Protein AF-A0A351ARV1-F1 (afdb_monomer_lite)

Radius of gyration: 18.24 Å; chains: 1; bounding box: 40×34×53 Å

Structure (mmCIF, N/CA/C/O backbone):
data_AF-A0A351ARV1-F1
#
_entry.id   AF-A0A351ARV1-F1
#
loop_
_atom_site.group_PDB
_atom_site.id
_atom_site.type_symbol
_atom_site.label_atom_id
_atom_site.label_alt_id
_atom_site.label_comp_id
_atom_site.label_asym_id
_atom_site.label_entity_id
_atom_site.label_seq_id
_atom_site.pdbx_PDB_ins_code
_atom_site.Cartn_x
_atom_site.Cartn_y
_atom_site.Cartn_z
_atom_site.occupancy
_atom_site.B_iso_or_equiv
_atom_site.auth_seq_id
_atom_site.auth_comp_id
_atom_site.auth_asym_id
_atom_site.auth_atom_id
_atom_site.pdbx_PDB_model_num
ATOM 1 N N . VAL A 1 1 ? 5.276 -20.293 13.087 1.00 57.91 1 VAL A N 1
ATOM 2 C CA . VAL A 1 1 ? 6.383 -19.362 13.404 1.00 57.91 1 VAL A CA 1
ATOM 3 C C . VAL A 1 1 ? 5.904 -17.979 13.014 1.00 57.91 1 VAL A C 1
ATOM 5 O O . VAL A 1 1 ? 5.463 -17.834 11.885 1.00 57.91 1 VAL A O 1
ATOM 8 N N . PHE A 1 2 ? 5.866 -17.032 13.948 1.00 64.81 2 PHE A N 1
ATOM 9 C CA . PHE A 1 2 ? 5.527 -15.635 13.664 1.00 64.81 2 PHE A CA 1
ATOM 10 C C . PHE A 1 2 ? 6.836 -14.892 13.379 1.00 64.81 2 PHE A C 1
ATOM 12 O O . PHE A 1 2 ? 7.785 -15.029 14.153 1.00 64.81 2 PHE A O 1
ATOM 19 N N . VAL A 1 3 ? 6.922 -14.192 12.249 1.00 74.38 3 VAL A N 1
ATOM 20 C CA . VAL A 1 3 ? 8.117 -13.434 11.865 1.00 74.38 3 VAL A CA 1
ATOM 21 C C . VAL A 1 3 ? 7.942 -12.008 12.376 1.00 74.38 3 VAL A C 1
ATOM 23 O O . VAL A 1 3 ? 7.096 -11.272 11.891 1.00 74.38 3 VAL A O 1
ATOM 26 N N . ASN A 1 4 ? 8.729 -11.620 13.381 1.00 79.25 4 ASN A N 1
ATOM 27 C CA . ASN A 1 4 ? 8.627 -10.280 13.976 1.00 79.25 4 ASN A CA 1
ATOM 28 C C . ASN A 1 4 ? 9.179 -9.173 13.064 1.00 79.25 4 ASN A C 1
ATOM 30 O O . ASN A 1 4 ? 8.794 -8.016 13.200 1.00 79.25 4 ASN A O 1
ATOM 34 N N . PHE A 1 5 ? 10.147 -9.511 12.211 1.00 85.44 5 PHE A N 1
ATOM 35 C CA . PHE A 1 5 ? 10.845 -8.572 11.342 1.00 85.44 5 PHE A CA 1
ATOM 36 C C . PHE A 1 5 ? 11.458 -9.333 10.168 1.00 85.44 5 PHE A C 1
ATOM 38 O O . PHE A 1 5 ? 12.102 -10.365 10.378 1.00 85.44 5 PHE A O 1
ATOM 45 N N . SER A 1 6 ? 11.265 -8.835 8.949 1.00 91.06 6 SER A N 1
ATOM 46 C CA . SER A 1 6 ? 11.780 -9.458 7.730 1.00 91.06 6 SER A CA 1
ATOM 47 C C . SER A 1 6 ? 12.490 -8.437 6.846 1.00 91.06 6 SER A C 1
ATOM 49 O O . SER A 1 6 ? 12.198 -7.238 6.861 1.00 91.06 6 SER A O 1
ATOM 51 N N . THR A 1 7 ? 13.450 -8.919 6.060 1.00 94.50 7 THR A N 1
ATOM 52 C CA . THR A 1 7 ? 14.140 -8.093 5.064 1.00 94.50 7 THR A CA 1
ATOM 53 C C . THR A 1 7 ? 13.195 -7.631 3.962 1.00 94.50 7 THR A C 1
ATOM 55 O O . THR A 1 7 ? 13.361 -6.523 3.461 1.00 94.50 7 THR A O 1
ATOM 58 N N . ASP A 1 8 ? 12.195 -8.444 3.620 1.00 94.75 8 ASP A N 1
ATOM 59 C CA . ASP A 1 8 ? 11.225 -8.139 2.568 1.00 94.75 8 ASP A CA 1
ATOM 60 C C . ASP A 1 8 ? 10.309 -6.978 2.971 1.00 94.75 8 ASP A C 1
ATOM 62 O O . ASP A 1 8 ? 10.133 -6.036 2.200 1.00 94.75 8 ASP A O 1
ATOM 66 N N . ASP A 1 9 ? 9.793 -6.980 4.205 1.00 93.56 9 ASP A N 1
ATOM 67 C CA . ASP A 1 9 ? 8.977 -5.870 4.714 1.00 93.56 9 ASP A CA 1
ATOM 68 C C . ASP A 1 9 ? 9.809 -4.588 4.890 1.00 93.56 9 ASP A C 1
ATOM 70 O O . ASP A 1 9 ? 9.347 -3.488 4.578 1.00 93.56 9 ASP A O 1
ATOM 74 N N . CYS A 1 10 ? 11.080 -4.718 5.293 1.00 95.81 10 CYS A N 1
ATOM 75 C CA . CYS A 1 10 ? 12.020 -3.595 5.336 1.00 95.81 10 CYS A CA 1
ATOM 76 C C . CYS A 1 10 ? 12.264 -3.001 3.937 1.00 95.81 10 CYS A C 1
ATOM 78 O O . CYS A 1 10 ? 12.252 -1.779 3.770 1.00 95.81 10 CYS A O 1
ATOM 80 N N . LEU A 1 11 ? 12.430 -3.849 2.916 1.00 98.19 11 LEU A N 1
ATOM 81 C CA . LEU A 1 11 ? 12.602 -3.426 1.527 1.00 98.19 11 LEU A CA 1
ATOM 82 C C . LEU A 1 11 ? 11.365 -2.678 1.009 1.00 98.19 11 LEU A C 1
ATOM 84 O O . LEU A 1 11 ? 11.506 -1.601 0.430 1.00 98.19 11 LEU A O 1
ATOM 88 N N . LEU A 1 12 ? 10.161 -3.198 1.264 1.00 98.19 12 LEU A N 1
ATOM 89 C CA . LEU A 1 12 ? 8.910 -2.545 0.865 1.00 98.19 12 LEU A CA 1
ATOM 90 C C . LEU A 1 12 ? 8.661 -1.243 1.640 1.00 98.19 12 LEU A C 1
ATOM 92 O O . LEU A 1 12 ? 8.217 -0.255 1.059 1.00 98.19 12 LEU A O 1
ATOM 96 N N . THR A 1 13 ? 9.012 -1.194 2.925 1.00 97.69 13 THR A N 1
ATOM 97 C CA . THR A 1 13 ? 8.952 0.038 3.728 1.00 97.69 13 THR A CA 1
ATOM 98 C C . THR A 1 13 ? 9.933 1.092 3.207 1.00 97.69 13 THR A C 1
ATOM 100 O O . THR A 1 13 ? 9.593 2.274 3.140 1.00 97.69 13 THR A O 1
ATOM 103 N N . ARG A 1 14 ? 11.133 0.685 2.770 1.00 98.56 14 ARG A N 1
ATOM 104 C CA . ARG A 1 14 ? 12.098 1.583 2.120 1.00 98.56 14 ARG A CA 1
ATOM 105 C C . ARG A 1 14 ? 11.581 2.101 0.779 1.00 98.56 14 ARG A C 1
ATOM 107 O O . ARG A 1 14 ? 11.725 3.293 0.514 1.00 98.56 14 ARG A O 1
ATOM 114 N N . ALA A 1 15 ? 10.962 1.243 -0.033 1.00 98.75 15 ALA A N 1
ATOM 115 C CA . ALA A 1 15 ? 10.337 1.651 -1.289 1.00 98.75 15 ALA A CA 1
ATOM 116 C C . ALA A 1 15 ? 9.247 2.704 -1.041 1.00 98.75 15 ALA A C 1
ATOM 118 O O . ALA A 1 15 ? 9.246 3.751 -1.680 1.00 98.75 15 ALA A O 1
ATOM 119 N N . GLU A 1 16 ? 8.376 2.470 -0.055 1.00 98.31 16 GLU A N 1
ATOM 120 C CA . GLU A 1 16 ? 7.335 3.416 0.353 1.00 98.31 16 GLU A CA 1
ATOM 121 C C . GLU A 1 16 ? 7.929 4.773 0.769 1.00 98.31 16 GLU A C 1
ATOM 123 O O . GLU A 1 16 ? 7.490 5.816 0.290 1.00 98.31 16 GLU A O 1
ATOM 128 N N . ALA A 1 17 ? 8.979 4.776 1.596 1.00 98.38 17 ALA A N 1
ATOM 129 C CA . ALA A 1 17 ? 9.655 6.004 2.012 1.00 98.38 17 ALA A CA 1
ATOM 130 C C . ALA A 1 17 ? 10.276 6.768 0.830 1.00 98.38 17 ALA A C 1
ATOM 132 O O . ALA A 1 17 ? 10.161 7.991 0.761 1.00 98.38 17 ALA A O 1
ATOM 133 N N . LYS A 1 18 ? 10.899 6.065 -0.122 1.00 98.69 18 LYS A N 1
ATOM 134 C CA . LYS A 1 18 ? 11.445 6.678 -1.341 1.00 98.69 18 LYS A CA 1
ATOM 135 C C . LYS A 1 18 ? 10.361 7.323 -2.202 1.00 98.69 18 LYS A C 1
ATOM 137 O O . LYS A 1 18 ? 10.566 8.438 -2.664 1.00 98.69 18 LYS A O 1
ATOM 142 N N . ILE A 1 19 ? 9.192 6.688 -2.337 1.00 98.50 19 ILE A N 1
ATOM 143 C CA . ILE A 1 19 ? 8.031 7.283 -3.024 1.00 98.50 19 ILE A CA 1
ATOM 144 C C . ILE A 1 19 ? 7.601 8.577 -2.328 1.00 98.50 19 ILE A C 1
ATOM 146 O O . ILE A 1 19 ? 7.309 9.569 -2.989 1.00 98.50 19 ILE A O 1
ATOM 150 N N . MET A 1 20 ? 7.595 8.598 -0.993 1.00 97.50 20 MET A N 1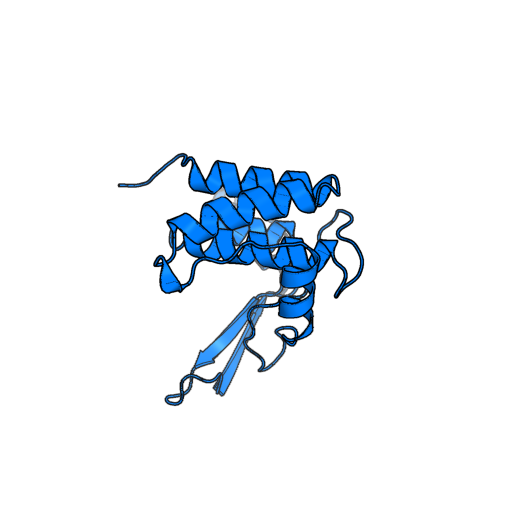
ATOM 151 C CA . MET A 1 20 ? 7.251 9.805 -0.237 1.00 97.50 20 MET A CA 1
ATOM 152 C C . MET A 1 20 ? 8.256 10.946 -0.436 1.00 97.50 20 MET A C 1
ATOM 154 O O . MET A 1 20 ? 7.837 12.102 -0.416 1.00 97.50 20 MET A O 1
ATOM 158 N N . MET A 1 21 ? 9.532 10.623 -0.669 1.00 97.50 21 MET A N 1
ATOM 159 C CA . MET A 1 21 ? 10.617 11.563 -0.989 1.00 97.50 21 MET A CA 1
ATOM 160 C C . MET A 1 21 ? 10.745 11.874 -2.491 1.00 97.50 21 MET A C 1
ATOM 162 O O . MET A 1 21 ? 11.730 12.483 -2.898 1.00 97.50 21 MET A O 1
ATOM 166 N N . ASP A 1 22 ? 9.790 11.426 -3.310 1.00 97.56 22 ASP A N 1
ATOM 167 C CA . ASP A 1 22 ? 9.773 11.583 -4.769 1.00 97.56 22 ASP A CA 1
ATOM 168 C C . ASP A 1 22 ? 10.968 10.920 -5.504 1.00 97.56 22 ASP A C 1
ATOM 170 O O . ASP A 1 22 ? 11.205 11.165 -6.688 1.00 97.56 22 ASP A O 1
ATOM 174 N N . ASP A 1 23 ? 11.688 10.002 -4.844 1.00 98.44 23 ASP A N 1
ATOM 175 C CA . ASP A 1 23 ? 12.685 9.116 -5.463 1.00 98.44 23 ASP A CA 1
ATOM 176 C C . ASP A 1 23 ? 11.993 7.901 -6.106 1.00 98.44 23 ASP A C 1
ATOM 178 O O . ASP A 1 23 ? 12.061 6.760 -5.633 1.00 98.44 23 ASP A O 1
ATOM 182 N N . TYR A 1 24 ? 11.271 8.152 -7.200 1.00 98.50 24 TYR A N 1
ATOM 183 C CA . TYR A 1 24 ? 10.477 7.118 -7.867 1.00 98.50 24 TYR A CA 1
ATOM 184 C C . TYR A 1 24 ? 11.335 6.023 -8.500 1.00 98.50 24 TYR A C 1
ATOM 186 O O . TYR A 1 24 ? 10.962 4.852 -8.455 1.00 98.50 24 TYR A O 1
ATOM 194 N N . ASN A 1 25 ? 12.501 6.374 -9.046 1.00 98.50 25 ASN A N 1
ATOM 195 C CA . ASN A 1 25 ? 13.415 5.400 -9.642 1.00 98.50 25 ASN A CA 1
ATOM 196 C C . ASN A 1 25 ? 14.023 4.484 -8.577 1.00 98.50 25 ASN A C 1
ATOM 198 O O . ASN A 1 25 ? 14.040 3.263 -8.746 1.00 98.50 25 ASN A O 1
ATOM 202 N N . GLY A 1 26 ? 14.466 5.042 -7.446 1.00 98.56 26 GLY A N 1
ATOM 203 C CA . GLY A 1 26 ? 14.972 4.248 -6.336 1.00 98.56 26 GLY A CA 1
ATOM 204 C C . GLY A 1 26 ? 13.898 3.362 -5.708 1.00 98.56 26 GLY A C 1
ATOM 205 O O . GLY A 1 26 ? 14.220 2.263 -5.250 1.00 98.56 26 GLY A O 1
ATOM 206 N N . ALA A 1 27 ? 12.639 3.809 -5.676 1.00 98.75 27 ALA A N 1
ATOM 207 C CA . ALA A 1 27 ? 11.513 2.995 -5.230 1.00 98.75 27 ALA A CA 1
ATOM 208 C C . ALA A 1 27 ? 11.195 1.862 -6.214 1.00 98.75 27 ALA A C 1
ATOM 210 O O . ALA A 1 27 ? 11.033 0.717 -5.799 1.00 98.75 27 ALA A O 1
ATOM 211 N N . ALA A 1 28 ? 11.156 2.153 -7.516 1.00 98.62 28 ALA A N 1
ATOM 212 C CA . ALA A 1 28 ? 10.901 1.160 -8.555 1.00 98.62 28 ALA A CA 1
ATOM 213 C C . ALA A 1 28 ? 11.984 0.066 -8.585 1.00 98.62 28 ALA A C 1
ATOM 215 O O . ALA A 1 28 ? 11.668 -1.108 -8.783 1.00 98.62 28 ALA A O 1
ATOM 216 N N . ALA A 1 29 ? 13.241 0.415 -8.287 1.00 98.62 29 ALA A N 1
ATOM 217 C CA . ALA A 1 29 ? 14.321 -0.554 -8.111 1.00 98.62 29 ALA A CA 1
ATOM 218 C C . ALA A 1 29 ? 14.078 -1.502 -6.919 1.00 98.62 29 ALA A C 1
ATOM 220 O O . ALA A 1 29 ? 14.254 -2.714 -7.051 1.00 98.62 29 ALA A O 1
ATOM 221 N N . ASP A 1 30 ? 13.620 -0.978 -5.776 1.00 98.69 30 ASP A N 1
ATOM 222 C CA . ASP A 1 30 ? 13.283 -1.798 -4.603 1.00 98.69 30 ASP A CA 1
ATOM 223 C C . ASP A 1 30 ? 12.080 -2.719 -4.882 1.00 98.69 30 ASP A C 1
ATOM 225 O O . ASP A 1 30 ? 12.111 -3.904 -4.545 1.00 98.69 30 ASP A O 1
ATOM 229 N N . LEU A 1 31 ? 11.048 -2.204 -5.559 1.00 98.56 31 LEU A N 1
ATOM 230 C CA . LEU A 1 31 ? 9.875 -2.982 -5.973 1.00 98.56 31 LEU A CA 1
ATOM 231 C C . LEU A 1 31 ? 10.244 -4.080 -6.981 1.00 98.56 31 LEU A C 1
ATOM 233 O O . LEU A 1 31 ? 9.778 -5.211 -6.856 1.00 98.56 31 LEU A O 1
ATOM 237 N N . THR A 1 32 ? 11.120 -3.776 -7.942 1.00 98.44 32 THR A N 1
ATOM 238 C CA . THR A 1 32 ? 11.651 -4.751 -8.909 1.00 98.44 32 THR A CA 1
ATOM 239 C C . THR A 1 32 ? 12.397 -5.872 -8.196 1.00 98.44 32 THR A C 1
ATOM 241 O O . THR A 1 32 ? 12.182 -7.050 -8.493 1.00 98.44 32 THR A O 1
ATOM 244 N N . LEU A 1 33 ? 13.250 -5.518 -7.228 1.00 98.19 33 LEU A N 1
ATOM 245 C CA . LEU A 1 33 ? 14.004 -6.487 -6.440 1.00 98.19 33 LEU A CA 1
ATOM 246 C C . LEU A 1 33 ? 13.069 -7.424 -5.670 1.00 98.19 33 LEU A C 1
ATOM 248 O O . LEU A 1 33 ? 13.273 -8.637 -5.699 1.00 98.19 33 LEU A O 1
ATOM 252 N N . TRP A 1 34 ? 12.035 -6.889 -5.018 1.00 98.12 34 TRP A N 1
ATOM 253 C CA . TRP A 1 34 ? 11.048 -7.717 -4.326 1.00 98.12 34 TRP A CA 1
ATOM 254 C C . TRP A 1 34 ? 10.296 -8.627 -5.310 1.00 98.12 34 TRP A C 1
ATOM 256 O O . TRP A 1 34 ? 10.309 -9.849 -5.157 1.00 98.12 34 TRP A O 1
ATOM 266 N N . GLN A 1 35 ? 9.722 -8.061 -6.379 1.00 97.12 35 GLN A N 1
ATOM 267 C CA . GLN A 1 35 ? 8.917 -8.804 -7.353 1.00 97.12 35 GLN A CA 1
ATOM 268 C C . GLN A 1 35 ? 9.700 -9.968 -7.961 1.00 97.12 35 GLN A C 1
ATOM 270 O O . GLN A 1 35 ? 9.209 -11.094 -7.995 1.00 97.12 35 GLN A O 1
ATOM 275 N N . ASN A 1 36 ? 10.931 -9.720 -8.413 1.00 96.81 36 ASN A N 1
ATOM 276 C CA . ASN A 1 36 ? 11.730 -10.723 -9.113 1.00 96.81 36 ASN A CA 1
ATOM 277 C C . ASN A 1 36 ? 12.138 -11.913 -8.227 1.00 96.81 36 ASN A C 1
ATOM 279 O O . ASN A 1 36 ? 12.450 -12.984 -8.763 1.00 96.81 36 ASN A O 1
ATOM 283 N N . ASN A 1 37 ? 12.113 -11.732 -6.903 1.00 95.88 37 ASN A N 1
ATOM 284 C CA . ASN A 1 37 ? 12.321 -12.793 -5.917 1.00 95.88 37 ASN A CA 1
ATOM 285 C C . ASN A 1 37 ? 11.025 -13.527 -5.539 1.00 95.88 37 ASN A C 1
ATOM 287 O O . ASN A 1 37 ? 11.091 -14.671 -5.098 1.00 95.88 37 ASN A O 1
ATOM 291 N N . MET A 1 38 ? 9.859 -12.912 -5.747 1.00 94.50 38 MET A N 1
ATOM 292 C CA . MET A 1 38 ? 8.551 -13.510 -5.451 1.00 94.50 38 MET A CA 1
ATOM 293 C C . MET A 1 38 ? 7.943 -14.273 -6.632 1.00 94.50 38 MET A C 1
ATOM 295 O O . MET A 1 38 ? 7.077 -15.128 -6.440 1.00 94.50 38 MET A O 1
ATOM 299 N N . VAL A 1 39 ? 8.381 -13.989 -7.863 1.00 95.12 39 VAL A N 1
ATOM 300 C CA . VAL A 1 39 ? 7.833 -14.599 -9.085 1.00 95.12 39 VAL A CA 1
ATOM 301 C C . VAL A 1 39 ? 8.835 -15.514 -9.792 1.00 95.12 39 VAL A C 1
ATOM 303 O O . VAL A 1 39 ? 10.054 -15.405 -9.642 1.00 95.12 39 VAL A O 1
ATOM 306 N N . LYS A 1 40 ? 8.319 -16.431 -10.621 1.00 96.00 40 LYS A N 1
ATOM 307 C CA . LYS A 1 4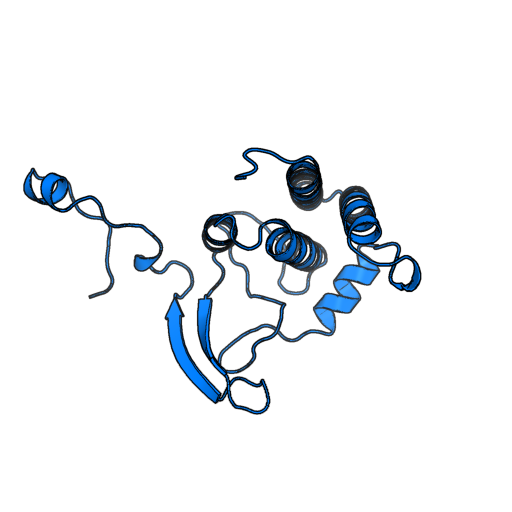0 ? 9.162 -17.276 -11.483 1.00 96.00 40 LYS A CA 1
ATOM 308 C C . LYS A 1 40 ? 9.923 -16.414 -12.490 1.00 96.00 40 LYS A C 1
ATOM 310 O O . LYS A 1 40 ? 9.422 -15.382 -12.923 1.00 96.00 40 LYS A O 1
ATOM 315 N N . ALA A 1 41 ? 11.079 -16.898 -12.947 1.00 95.19 41 ALA A N 1
ATOM 316 C CA . ALA A 1 41 ? 11.935 -16.188 -13.902 1.00 95.19 41 ALA A CA 1
ATOM 317 C C . ALA A 1 41 ? 11.190 -15.674 -15.153 1.00 95.19 41 ALA A C 1
ATOM 319 O O . ALA A 1 41 ? 11.462 -14.568 -15.600 1.00 95.19 41 ALA A O 1
ATOM 320 N N . SER A 1 42 ? 10.210 -16.430 -15.662 1.00 96.00 42 SER A N 1
ATOM 321 C CA . SER A 1 42 ? 9.387 -16.057 -16.825 1.00 96.00 42 SER A CA 1
ATOM 322 C C . SER A 1 42 ? 8.453 -14.860 -16.604 1.00 96.00 42 SER A C 1
ATOM 324 O O . SER A 1 42 ? 7.943 -14.314 -17.573 1.00 96.00 42 SER A O 1
ATOM 326 N N . PHE A 1 43 ? 8.195 -14.481 -15.351 1.00 93.81 43 PHE A N 1
ATOM 327 C CA . PHE A 1 43 ? 7.340 -13.349 -14.975 1.00 93.81 43 PHE A CA 1
ATOM 328 C C . PHE A 1 43 ? 8.135 -12.170 -14.408 1.00 93.81 43 PHE A C 1
ATOM 330 O O . PHE A 1 43 ? 7.542 -11.173 -14.003 1.00 93.81 43 PHE A O 1
ATOM 337 N N . ARG A 1 44 ? 9.469 -12.279 -14.350 1.00 95.81 44 ARG A N 1
ATOM 338 C CA . ARG A 1 44 ? 10.324 -11.177 -13.908 1.00 95.81 44 ARG A CA 1
ATOM 339 C C . ARG A 1 44 ? 10.204 -10.014 -14.880 1.00 95.81 44 ARG A C 1
ATOM 341 O O . ARG A 1 44 ? 10.150 -10.211 -16.093 1.00 95.81 44 ARG A O 1
ATOM 348 N N . LYS A 1 45 ? 10.172 -8.807 -14.334 1.00 93.12 45 LYS A N 1
ATOM 349 C CA . LYS A 1 45 ? 10.059 -7.568 -15.098 1.00 93.12 45 LYS A CA 1
ATOM 350 C C . LYS A 1 45 ? 10.736 -6.454 -14.325 1.00 93.12 45 LYS A C 1
ATOM 352 O O . LYS A 1 45 ? 10.542 -6.356 -13.114 1.00 93.12 45 LYS A O 1
ATOM 357 N N . ASP A 1 46 ? 11.469 -5.614 -15.039 1.00 95.56 46 ASP A N 1
ATOM 358 C CA . ASP A 1 46 ? 11.990 -4.377 -14.479 1.00 95.56 46 ASP A CA 1
ATOM 359 C C . ASP A 1 46 ? 10.856 -3.358 -14.414 1.00 95.56 46 ASP A C 1
ATOM 361 O O . ASP A 1 46 ? 10.235 -3.016 -15.426 1.00 95.56 46 ASP A O 1
ATOM 365 N N . LEU A 1 47 ? 10.533 -2.936 -13.197 1.00 97.62 47 LEU A N 1
ATOM 366 C CA . LEU A 1 47 ? 9.520 -1.926 -12.955 1.00 97.62 47 LEU A CA 1
ATOM 367 C C . LEU A 1 47 ? 10.162 -0.547 -13.090 1.00 97.62 47 LEU A C 1
ATOM 369 O O . LEU A 1 47 ? 11.199 -0.266 -12.493 1.00 97.62 47 LEU A O 1
ATOM 373 N N . THR A 1 48 ? 9.505 0.323 -13.847 1.00 98.44 48 THR A N 1
ATOM 374 C CA . THR A 1 48 ? 9.774 1.766 -13.891 1.00 98.44 48 THR A CA 1
ATOM 375 C C . THR A 1 48 ? 8.545 2.538 -13.406 1.00 98.44 48 THR A C 1
ATOM 377 O O . THR A 1 48 ? 7.432 1.992 -13.485 1.00 98.44 48 THR A O 1
ATOM 380 N N . PRO A 1 49 ? 8.697 3.795 -12.949 1.00 98.31 49 PRO A N 1
ATOM 381 C CA . PRO A 1 49 ? 7.561 4.633 -12.567 1.00 98.31 49 PRO A CA 1
ATOM 382 C C . PRO A 1 49 ? 6.490 4.719 -13.663 1.00 98.31 49 PRO A C 1
ATOM 384 O O . PRO A 1 49 ? 5.302 4.568 -13.383 1.00 98.31 49 PRO A O 1
ATOM 387 N N . GLU A 1 50 ? 6.902 4.848 -14.925 1.00 98.19 50 GLU A N 1
ATOM 388 C CA . GLU A 1 50 ? 6.007 4.926 -16.084 1.00 98.19 50 GLU A CA 1
ATOM 389 C C . GLU A 1 50 ? 5.254 3.612 -16.295 1.00 98.19 50 GLU A C 1
ATOM 391 O O . GLU A 1 50 ? 4.054 3.614 -16.568 1.00 98.19 50 GLU A O 1
ATOM 396 N N . SER A 1 51 ? 5.935 2.471 -16.146 1.00 97.94 51 SER A N 1
ATOM 397 C CA . SER A 1 51 ? 5.306 1.156 -16.304 1.00 97.94 51 SER A CA 1
ATOM 398 C C . SER A 1 51 ? 4.267 0.876 -15.212 1.00 97.94 51 SER A C 1
ATOM 400 O O . SER A 1 51 ? 3.209 0.315 -15.504 1.00 97.94 51 SER A O 1
ATOM 402 N N . ILE A 1 52 ? 4.547 1.306 -13.976 1.00 98.31 52 ILE A N 1
ATOM 403 C CA . ILE A 1 52 ? 3.643 1.174 -12.830 1.00 98.31 52 ILE A CA 1
ATOM 404 C C . ILE A 1 52 ? 2.435 2.089 -13.025 1.00 98.31 52 ILE A C 1
ATOM 406 O O . ILE A 1 52 ? 1.299 1.632 -12.909 1.00 98.31 52 ILE A O 1
ATOM 410 N N . GLN A 1 53 ? 2.658 3.355 -13.384 1.00 98.00 53 GLN A N 1
ATOM 411 C CA . GLN A 1 53 ? 1.572 4.296 -13.642 1.00 98.00 53 GLN A CA 1
ATOM 412 C C . GLN A 1 53 ? 0.689 3.831 -14.803 1.00 98.00 53 GLN A C 1
ATOM 414 O O . GLN A 1 53 ? -0.532 3.835 -14.686 1.00 98.00 53 GLN A O 1
ATOM 419 N N . THR A 1 54 ? 1.287 3.359 -15.899 1.00 98.19 54 THR A N 1
ATOM 420 C CA . THR A 1 54 ? 0.540 2.817 -17.045 1.00 98.19 54 THR A CA 1
ATOM 421 C C . THR A 1 54 ? -0.373 1.670 -16.615 1.00 98.19 54 THR A C 1
ATOM 423 O O . THR A 1 54 ? -1.541 1.633 -16.998 1.00 98.19 54 THR A O 1
ATOM 426 N N . PHE A 1 55 ? 0.129 0.758 -15.779 1.00 97.62 55 PHE A N 1
ATOM 427 C CA . PHE A 1 55 ? -0.672 -0.337 -15.243 1.00 97.62 55 PHE A CA 1
ATOM 428 C C . PHE A 1 55 ? -1.838 0.174 -14.386 1.00 97.62 55 PHE A C 1
ATOM 430 O O . PHE A 1 55 ? -2.986 -0.152 -14.676 1.00 97.62 55 PHE A O 1
ATOM 437 N N . PHE A 1 56 ? -1.588 1.022 -13.385 1.00 97.94 56 PHE A N 1
ATOM 438 C CA . PHE A 1 56 ? -2.656 1.521 -12.510 1.00 97.94 56 PHE A CA 1
ATOM 439 C C . PHE A 1 56 ? -3.625 2.487 -13.202 1.00 97.94 56 PHE A C 1
ATOM 441 O O . PHE A 1 56 ? -4.764 2.613 -12.762 1.00 97.94 56 PHE A O 1
ATOM 448 N N . ASN A 1 57 ? -3.242 3.126 -14.305 1.00 97.25 57 ASN A N 1
ATOM 449 C CA . ASN A 1 57 ? -4.165 3.909 -15.130 1.00 97.25 57 ASN A CA 1
ATOM 450 C C . ASN A 1 57 ? -5.071 3.035 -16.006 1.00 97.25 57 ASN A C 1
ATOM 452 O O . ASN A 1 57 ? -6.143 3.484 -16.395 1.00 97.25 57 ASN A O 1
ATOM 456 N N . SER A 1 58 ? -4.684 1.785 -16.274 1.00 97.56 58 SER A N 1
ATOM 457 C CA . SER A 1 58 ? -5.535 0.809 -16.971 1.00 97.56 58 SER A CA 1
ATOM 458 C C . SER A 1 58 ? -6.543 0.097 -16.059 1.00 97.56 58 SER A C 1
ATOM 460 O O . SER A 1 58 ? -7.396 -0.642 -16.544 1.00 97.56 58 SER A O 1
ATOM 462 N N . VAL A 1 59 ? -6.439 0.296 -14.742 1.00 97.12 59 VAL A N 1
ATOM 463 C CA . VAL A 1 59 ? -7.281 -0.352 -13.732 1.00 97.12 59 VAL A CA 1
ATOM 464 C C . VAL A 1 59 ? -8.245 0.674 -13.144 1.00 97.12 59 VAL A C 1
ATOM 466 O O . VAL A 1 59 ? -7.821 1.702 -12.615 1.00 97.12 59 VAL A O 1
ATOM 469 N N . GLU A 1 60 ? -9.541 0.377 -13.192 1.00 96.75 60 GLU A N 1
ATOM 470 C CA . GLU A 1 60 ? -10.566 1.199 -12.542 1.00 96.75 60 GLU A CA 1
ATOM 471 C C . GLU A 1 60 ? -10.403 1.184 -11.018 1.00 96.75 60 GLU A C 1
ATOM 473 O O . GLU A 1 60 ? -9.936 0.199 -10.437 1.00 96.75 60 GLU A O 1
ATOM 478 N N . TYR A 1 61 ? -10.803 2.262 -10.345 1.00 96.88 61 TYR A N 1
ATOM 479 C CA . TYR A 1 61 ? -10.846 2.275 -8.885 1.00 96.88 61 TYR A CA 1
ATOM 480 C C . TYR A 1 61 ? -11.901 1.304 -8.356 1.00 96.88 61 TYR A C 1
ATOM 482 O O . TYR A 1 61 ? -12.956 1.099 -8.951 1.00 96.88 61 TYR A O 1
ATOM 490 N N . ALA A 1 62 ? -11.612 0.695 -7.211 1.00 94.44 62 ALA A N 1
ATOM 491 C CA . ALA A 1 62 ? -12.557 -0.172 -6.538 1.00 94.44 62 ALA A CA 1
ATOM 492 C C . ALA A 1 62 ? -13.583 0.662 -5.774 1.00 94.44 62 ALA A C 1
ATOM 494 O O . ALA A 1 62 ? -13.246 1.328 -4.794 1.00 94.44 62 ALA A O 1
ATOM 495 N N . ASP A 1 63 ? -14.841 0.525 -6.162 1.00 90.44 63 ASP A N 1
ATOM 496 C CA . ASP A 1 63 ? -15.997 1.159 -5.545 1.00 90.44 63 ASP A CA 1
ATOM 497 C C . ASP A 1 63 ? -17.181 0.182 -5.520 1.00 90.44 63 ASP A C 1
ATOM 499 O O . ASP A 1 63 ? -17.118 -0.891 -6.111 1.00 90.44 63 ASP A O 1
ATOM 503 N N . GLY A 1 64 ? -18.270 0.511 -4.822 1.00 90.06 64 GLY A N 1
ATOM 504 C CA . GLY A 1 64 ? -19.589 -0.075 -5.107 1.00 90.06 64 GLY A CA 1
ATOM 505 C C . GLY A 1 64 ? -19.583 -1.589 -5.307 1.00 90.06 64 GLY A C 1
ATOM 506 O O . GLY A 1 64 ? -19.372 -2.286 -4.329 1.00 90.06 64 GLY A O 1
ATOM 507 N N . MET A 1 65 ? -19.751 -2.082 -6.545 1.00 91.69 65 MET A N 1
ATOM 508 C CA . MET A 1 65 ? -19.633 -3.497 -6.971 1.00 91.69 65 MET A CA 1
ATOM 509 C C . MET A 1 65 ? -18.265 -3.884 -7.571 1.00 91.69 65 MET A C 1
ATOM 511 O O . MET A 1 65 ? -17.904 -5.060 -7.594 1.00 91.69 65 MET A O 1
ATOM 515 N N . ASN A 1 66 ? -17.455 -2.904 -7.965 1.00 91.88 66 ASN A N 1
ATOM 516 C CA . ASN A 1 66 ? -16.156 -3.100 -8.592 1.00 91.88 66 ASN A CA 1
ATOM 517 C C . ASN A 1 66 ? -15.099 -3.520 -7.557 1.00 91.88 66 ASN A C 1
ATOM 519 O O . ASN A 1 66 ? -14.740 -2.793 -6.626 1.00 91.88 66 ASN A O 1
ATOM 523 N N . SER A 1 67 ? -14.599 -4.749 -7.683 1.00 91.06 67 SER A N 1
ATOM 524 C CA . SER A 1 67 ? -13.600 -5.324 -6.771 1.00 91.06 67 SER A CA 1
ATOM 525 C C . SER A 1 67 ? -12.194 -5.328 -7.376 1.00 91.06 67 SER A C 1
ATOM 527 O O . SER A 1 67 ? -11.512 -6.352 -7.373 1.00 91.06 67 SER A O 1
ATOM 529 N N . THR A 1 68 ? -11.745 -4.182 -7.888 1.00 94.00 68 THR A N 1
ATOM 530 C CA . THR A 1 68 ? -10.401 -4.033 -8.466 1.00 94.00 68 THR A CA 1
ATOM 531 C C . THR A 1 68 ? -9.319 -3.890 -7.384 1.00 94.00 68 THR A C 1
ATOM 533 O O . THR A 1 68 ? -9.606 -3.756 -6.185 1.00 94.00 68 THR A O 1
ATOM 536 N N . ILE A 1 69 ? -8.048 -3.932 -7.796 1.00 94.31 69 ILE A N 1
ATOM 537 C CA . ILE A 1 69 ? -6.897 -3.764 -6.894 1.00 94.31 69 ILE A CA 1
ATOM 538 C C . ILE A 1 69 ? -6.654 -2.300 -6.496 1.00 94.31 69 ILE A C 1
ATOM 540 O O . ILE A 1 69 ? -6.280 -2.057 -5.350 1.00 94.31 69 ILE A O 1
ATOM 544 N N . LYS A 1 70 ? -6.947 -1.340 -7.385 1.00 97.12 70 LYS A N 1
ATOM 545 C CA . LYS A 1 70 ? -6.702 0.096 -7.190 1.00 97.12 70 LYS A CA 1
ATOM 546 C C . LYS A 1 70 ? -7.730 0.685 -6.225 1.00 97.12 70 LYS A C 1
ATOM 548 O O . LYS A 1 70 ? -8.929 0.515 -6.433 1.00 97.12 70 LYS A O 1
ATOM 553 N N . LYS A 1 71 ? -7.298 1.338 -5.145 1.00 95.81 71 LYS A N 1
ATOM 554 C CA . LYS A 1 71 ? -8.197 1.871 -4.099 1.00 95.81 71 LYS A CA 1
ATOM 555 C C . LYS A 1 71 ? -8.124 3.386 -4.028 1.00 95.81 71 LYS A C 1
ATOM 557 O O . LYS A 1 71 ? -7.041 3.922 -4.156 1.00 95.81 71 LYS A O 1
ATOM 562 N N . HIS A 1 72 ? -9.217 4.066 -3.708 1.00 95.50 72 HIS A N 1
ATOM 563 C CA . HIS A 1 72 ? -9.113 5.469 -3.302 1.00 95.50 72 HIS A CA 1
ATOM 564 C C . HIS A 1 72 ? -8.298 5.573 -2.001 1.00 95.50 72 HIS A C 1
ATOM 566 O O . HIS A 1 72 ? -8.572 4.846 -1.034 1.00 95.50 72 HIS A O 1
ATOM 572 N N . ILE A 1 73 ? -7.283 6.443 -1.986 1.00 95.56 73 ILE A N 1
ATOM 573 C CA . ILE A 1 73 ? -6.453 6.736 -0.811 1.00 95.56 73 ILE A CA 1
ATOM 574 C C . ILE A 1 73 ? -6.569 8.216 -0.448 1.00 95.56 73 ILE A C 1
ATOM 576 O O . ILE A 1 73 ? -6.453 9.088 -1.298 1.00 95.56 73 ILE A O 1
ATOM 580 N N . ALA A 1 74 ? -6.785 8.499 0.835 1.00 93.94 74 ALA A N 1
ATOM 581 C CA . ALA A 1 74 ? -6.919 9.862 1.354 1.00 93.94 74 ALA A CA 1
ATOM 582 C C . ALA A 1 74 ? -6.238 9.999 2.732 1.00 93.94 74 ALA A C 1
ATOM 584 O O . ALA A 1 74 ? -6.920 10.213 3.745 1.00 93.94 74 ALA A O 1
ATOM 585 N N . PRO A 1 75 ? -4.910 9.779 2.812 1.00 94.38 75 PRO A N 1
ATOM 586 C CA . PRO A 1 75 ? -4.150 9.956 4.046 1.00 94.38 75 PRO A CA 1
ATOM 587 C C . PRO A 1 75 ? -4.166 11.409 4.538 1.00 94.38 75 PRO A C 1
ATOM 589 O O . PRO A 1 75 ? -4.500 12.339 3.815 1.00 94.38 75 PRO A O 1
ATOM 592 N N . ALA A 1 76 ? -3.727 11.613 5.783 1.00 92.88 76 ALA A N 1
ATOM 593 C CA . ALA A 1 76 ? -3.547 12.948 6.365 1.00 92.88 76 ALA A CA 1
ATOM 594 C C . ALA A 1 76 ? -2.300 13.699 5.844 1.00 92.88 76 ALA A C 1
ATOM 596 O O . ALA A 1 76 ? -2.006 14.797 6.309 1.00 92.88 76 ALA A O 1
ATOM 597 N N . PHE A 1 77 ? -1.540 13.090 4.935 1.00 93.25 77 PHE A N 1
ATOM 598 C CA . PHE A 1 77 ? -0.329 13.636 4.328 1.00 93.25 77 PHE A CA 1
ATOM 599 C C . PHE A 1 77 ? -0.463 13.643 2.803 1.00 93.25 77 PHE A C 1
ATOM 601 O O . PHE A 1 77 ? -1.267 12.900 2.248 1.00 93.25 77 PHE A O 1
ATOM 608 N N . GLU A 1 78 ? 0.343 14.463 2.134 1.00 93.81 78 GLU A N 1
ATOM 609 C CA . GLU A 1 78 ? 0.292 14.636 0.680 1.00 93.81 78 GLU A CA 1
ATOM 610 C C . GLU A 1 78 ? 0.724 13.362 -0.064 1.00 93.81 78 GLU A C 1
ATOM 612 O O . GLU A 1 78 ? 1.825 12.847 0.152 1.00 93.81 78 GLU A O 1
ATOM 617 N N . VAL A 1 79 ? -0.125 12.870 -0.970 1.00 93.19 79 VAL A N 1
ATOM 618 C CA . VAL A 1 79 ? 0.148 11.687 -1.814 1.00 93.19 79 VAL A CA 1
ATOM 619 C C . VAL A 1 79 ? 0.005 11.954 -3.311 1.00 93.19 79 VAL A C 1
ATOM 621 O O . VAL A 1 79 ? 0.061 11.021 -4.111 1.00 93.19 79 VAL A O 1
ATOM 624 N N . GLY A 1 80 ? -0.079 13.230 -3.693 1.00 91.75 80 GLY A N 1
ATOM 625 C CA . GLY A 1 80 ? -0.327 13.649 -5.065 1.00 91.75 80 GLY A CA 1
ATOM 626 C C . GLY A 1 80 ? -1.785 13.452 -5.481 1.00 91.75 80 GLY A C 1
ATOM 627 O O . GLY A 1 80 ? -2.637 13.057 -4.687 1.00 91.75 80 GLY A O 1
ATOM 628 N N . GLU A 1 81 ? -2.059 13.755 -6.745 1.00 94.19 81 GLU A N 1
ATOM 629 C CA . GLU A 1 81 ? -3.382 13.596 -7.349 1.00 94.19 81 GLU A CA 1
ATOM 630 C C . GLU A 1 81 ? -3.740 12.125 -7.609 1.00 94.19 81 GLU A C 1
ATOM 632 O O . GLU A 1 81 ? -2.864 11.291 -7.866 1.00 94.19 81 GLU A O 1
ATOM 637 N N . GLU A 1 82 ? -5.040 11.815 -7.590 1.00 94.81 82 GLU A N 1
ATOM 638 C CA . GLU A 1 82 ? -5.534 10.502 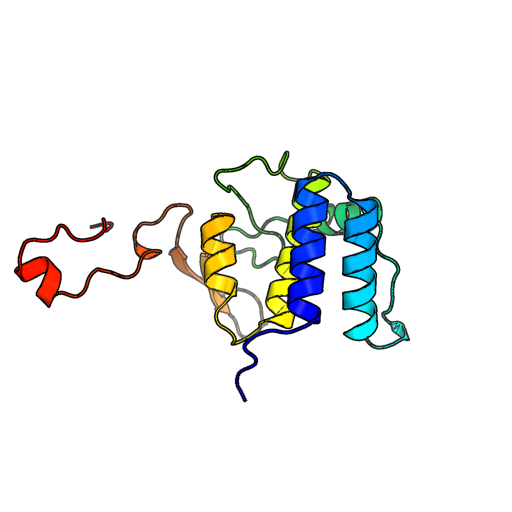-8.009 1.00 94.81 82 GLU A CA 1
ATOM 639 C C . GLU A 1 82 ? -5.176 10.233 -9.486 1.00 94.81 82 GLU A C 1
ATOM 641 O O . GLU A 1 82 ? -5.399 11.065 -10.362 1.00 94.81 82 GLU A O 1
ATOM 646 N N . GLY A 1 83 ? -4.589 9.071 -9.770 1.00 94.50 83 GLY A N 1
ATOM 647 C CA . GLY A 1 83 ? -4.036 8.682 -11.071 1.00 94.50 83 GLY A CA 1
ATOM 648 C C . GLY A 1 83 ? -2.617 9.204 -11.329 1.00 94.50 83 GLY A C 1
ATOM 649 O O . GLY A 1 83 ? -1.978 8.829 -12.320 1.00 94.50 83 GLY A O 1
ATOM 650 N N . GLY A 1 84 ? -2.084 10.030 -10.427 1.00 96.69 84 GLY A N 1
ATOM 651 C CA . GLY A 1 84 ? -0.724 10.544 -10.502 1.00 96.69 84 GLY A CA 1
ATOM 652 C C . GLY A 1 84 ? 0.337 9.449 -10.352 1.00 96.69 84 GLY A C 1
ATOM 653 O O . GLY A 1 84 ? 0.069 8.318 -9.930 1.00 96.69 84 GLY A O 1
ATOM 654 N N . VAL A 1 85 ? 1.586 9.796 -10.678 1.00 97.56 85 VAL A N 1
ATOM 655 C CA . VAL A 1 85 ? 2.737 8.883 -10.540 1.00 97.56 85 VAL A CA 1
ATOM 656 C C . VAL A 1 85 ? 2.906 8.456 -9.082 1.00 97.56 85 VAL A C 1
ATOM 658 O O . VAL A 1 85 ? 3.036 7.265 -8.804 1.00 97.56 85 VAL A O 1
ATOM 661 N N . LYS A 1 86 ? 2.853 9.414 -8.147 1.00 98.00 86 LYS A N 1
ATOM 662 C CA . LYS A 1 86 ? 3.024 9.158 -6.711 1.00 98.00 86 LYS A CA 1
ATOM 663 C C . LYS A 1 86 ? 1.966 8.200 -6.180 1.00 98.00 86 LYS A C 1
ATOM 665 O O . LYS A 1 86 ? 2.318 7.185 -5.586 1.00 98.00 86 LYS A O 1
ATOM 670 N N . GLU A 1 87 ? 0.692 8.470 -6.460 1.00 97.75 87 GLU A N 1
ATOM 671 C CA . GLU A 1 87 ? -0.399 7.595 -6.042 1.00 97.75 87 GLU A CA 1
ATOM 672 C C . GLU A 1 87 ? -0.262 6.200 -6.667 1.00 97.75 87 GLU A C 1
ATOM 674 O O . GLU A 1 87 ? -0.319 5.207 -5.951 1.00 97.75 87 GLU A O 1
ATOM 679 N N . SER A 1 88 ? 0.027 6.097 -7.968 1.00 98.38 88 SER A N 1
ATOM 680 C CA . SER A 1 88 ? 0.212 4.805 -8.651 1.00 98.38 88 SER A CA 1
ATOM 681 C C . SER A 1 88 ? 1.355 3.975 -8.055 1.00 98.38 88 SER A C 1
ATOM 683 O O . SER A 1 88 ? 1.227 2.765 -7.859 1.00 98.38 88 SER A O 1
ATOM 685 N N . MET A 1 89 ? 2.469 4.624 -7.714 1.00 98.50 89 MET A N 1
ATOM 686 C CA . MET A 1 89 ? 3.589 3.992 -7.015 1.00 98.50 89 MET A CA 1
ATOM 687 C C . MET A 1 89 ? 3.184 3.530 -5.607 1.00 98.50 89 MET A C 1
ATOM 689 O O . MET A 1 89 ? 3.551 2.427 -5.192 1.00 98.50 89 MET A O 1
ATOM 693 N N . LEU A 1 90 ? 2.390 4.331 -4.886 1.00 98.44 90 LEU A N 1
ATOM 694 C CA . LEU A 1 90 ? 1.841 3.968 -3.578 1.00 98.44 90 LEU A CA 1
ATOM 695 C C . LEU A 1 90 ? 0.877 2.775 -3.668 1.00 98.44 90 LEU A C 1
ATOM 697 O O . LEU A 1 90 ? 0.969 1.863 -2.848 1.00 98.44 90 LEU A O 1
ATOM 701 N N . GLN A 1 91 ? 0.003 2.719 -4.677 1.00 98.19 91 GLN A N 1
ATOM 702 C CA . GLN A 1 91 ? -0.855 1.553 -4.922 1.00 98.19 91 GLN A CA 1
ATOM 703 C C . GLN A 1 91 ? -0.006 0.287 -5.102 1.00 98.19 91 GLN A C 1
ATOM 705 O O . GLN A 1 91 ? -0.275 -0.730 -4.463 1.00 98.19 91 GLN A O 1
ATOM 710 N N . CYS A 1 92 ? 1.068 0.372 -5.897 1.00 98.31 92 CYS A N 1
ATOM 711 C CA . CYS A 1 92 ? 1.978 -0.745 -6.148 1.00 98.31 92 CYS A CA 1
ATOM 712 C C . CYS A 1 92 ? 2.612 -1.283 -4.860 1.00 98.31 92 CYS A C 1
ATOM 714 O O . CYS A 1 92 ? 2.494 -2.473 -4.557 1.00 98.31 92 CYS A O 1
ATOM 716 N N . VAL A 1 93 ? 3.245 -0.411 -4.065 1.00 98.44 93 VAL A N 1
ATOM 717 C CA . VAL A 1 93 ? 3.902 -0.843 -2.822 1.00 98.44 93 VAL A CA 1
ATOM 718 C C . VAL A 1 93 ? 2.889 -1.378 -1.807 1.00 98.44 93 VAL A C 1
ATOM 720 O O . VAL A 1 93 ? 3.156 -2.381 -1.149 1.00 98.44 93 VAL A O 1
ATOM 723 N N . LEU A 1 94 ? 1.695 -0.783 -1.709 1.00 97.94 94 LEU A N 1
ATOM 724 C CA . LEU A 1 94 ? 0.635 -1.254 -0.813 1.00 97.94 94 LEU A CA 1
ATOM 725 C C . LEU A 1 94 ? 0.070 -2.618 -1.230 1.00 97.94 94 LEU A C 1
ATOM 727 O O . LEU A 1 94 ? -0.288 -3.420 -0.361 1.00 97.94 94 LEU A O 1
ATOM 731 N N . ASP A 1 95 ? -0.012 -2.896 -2.530 1.00 97.31 95 ASP A N 1
ATOM 732 C CA . ASP A 1 95 ? -0.404 -4.206 -3.048 1.00 97.31 95 ASP A CA 1
ATOM 733 C C . ASP A 1 95 ? 0.668 -5.266 -2.765 1.00 97.31 95 ASP A C 1
ATOM 735 O O . ASP A 1 95 ? 0.329 -6.366 -2.320 1.00 97.31 95 ASP A O 1
ATOM 739 N N . PHE A 1 96 ? 1.953 -4.935 -2.921 1.00 97.69 96 PHE A N 1
ATOM 740 C CA . PHE A 1 96 ? 3.052 -5.846 -2.581 1.00 97.69 96 PHE A CA 1
ATOM 741 C C . PHE A 1 96 ? 3.092 -6.140 -1.081 1.00 97.69 96 PHE A C 1
ATOM 743 O O . PHE A 1 96 ? 3.154 -7.305 -0.691 1.00 97.69 96 PHE A O 1
ATOM 750 N N . LYS A 1 97 ? 2.930 -5.121 -0.225 1.00 96.94 97 LYS A N 1
ATOM 751 C CA . LYS A 1 97 ? 2.825 -5.302 1.235 1.00 96.94 97 LYS A CA 1
ATOM 752 C C . LYS A 1 97 ? 1.644 -6.191 1.619 1.00 96.94 97 LYS A C 1
ATOM 754 O O . LYS A 1 97 ? 1.750 -6.979 2.555 1.00 96.94 97 LYS A O 1
ATOM 759 N N . ARG A 1 98 ? 0.522 -6.112 0.891 1.00 95.19 98 ARG A N 1
ATOM 760 C CA . ARG A 1 98 ? -0.639 -6.989 1.118 1.00 95.19 98 ARG A CA 1
ATOM 761 C C . ARG A 1 98 ? -0.326 -8.454 0.807 1.00 95.19 98 ARG A C 1
ATOM 763 O O . ARG A 1 98 ? -0.832 -9.320 1.512 1.00 95.19 98 ARG A O 1
ATOM 770 N N . ILE A 1 99 ? 0.461 -8.720 -0.236 1.00 94.88 99 ILE A N 1
ATOM 771 C CA . ILE A 1 99 ? 0.889 -10.076 -0.605 1.00 94.88 99 ILE A CA 1
ATOM 772 C C . ILE A 1 99 ? 1.920 -10.595 0.402 1.00 94.88 99 ILE A C 1
ATOM 774 O O . ILE A 1 99 ? 1.740 -11.687 0.932 1.00 94.88 99 ILE A O 1
ATOM 778 N N . GLN A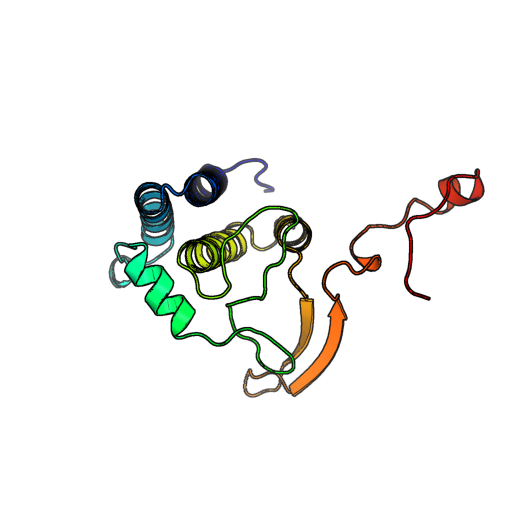 1 100 ? 2.952 -9.798 0.695 1.00 94.12 100 GLN A N 1
ATOM 779 C CA . GLN A 1 100 ? 4.040 -10.162 1.605 1.00 94.12 100 GLN A CA 1
ATOM 780 C C . GLN A 1 100 ? 3.527 -10.502 3.007 1.00 94.12 100 GLN A C 1
ATOM 782 O O . GLN A 1 100 ? 3.890 -11.532 3.563 1.00 94.12 100 GLN A O 1
ATOM 787 N N . ASN A 1 101 ? 2.662 -9.650 3.558 1.00 92.56 101 ASN A N 1
ATOM 788 C CA . ASN A 1 101 ? 2.246 -9.721 4.958 1.00 92.56 101 ASN A CA 1
ATOM 789 C C . ASN A 1 101 ? 0.842 -10.336 5.114 1.00 92.56 101 ASN A C 1
ATOM 791 O O . ASN A 1 101 ? 0.079 -9.996 6.033 1.00 92.56 101 ASN A O 1
ATOM 795 N N . LEU A 1 102 ? 0.442 -11.206 4.178 1.00 92.31 102 LEU A N 1
ATOM 796 C CA . LEU A 1 102 ? -0.850 -11.878 4.241 1.00 92.31 102 LEU A CA 1
ATOM 797 C C . LEU A 1 102 ? -0.925 -12.719 5.525 1.00 92.31 102 LEU A C 1
ATOM 799 O O . LEU A 1 102 ? -0.028 -13.496 5.826 1.00 92.31 102 LEU A O 1
ATOM 803 N N . HIS A 1 103 ? -2.017 -12.566 6.278 1.00 90.56 103 HIS A N 1
ATOM 804 C CA . HIS A 1 103 ? -2.239 -13.178 7.601 1.00 90.56 103 HIS A CA 1
ATOM 805 C C . HIS A 1 103 ? -1.408 -12.624 8.773 1.00 90.56 103 HIS A C 1
ATOM 807 O O . HIS A 1 103 ? -1.606 -13.071 9.900 1.00 90.56 103 HIS A O 1
ATOM 813 N N . GLU A 1 104 ? -0.582 -11.594 8.574 1.00 90.38 104 GLU A N 1
ATOM 814 C CA . GLU A 1 104 ? 0.198 -10.976 9.664 1.00 90.38 104 GLU A CA 1
ATOM 815 C C . GLU A 1 104 ? -0.517 -9.790 10.333 1.00 90.38 104 GLU A C 1
ATOM 817 O O . GLU A 1 104 ? -0.042 -9.214 11.308 1.00 90.38 104 GLU A O 1
ATOM 822 N N . GLY A 1 105 ? -1.691 -9.405 9.822 1.00 89.06 105 GLY A N 1
ATOM 823 C CA . GLY A 1 105 ? -2.527 -8.346 10.398 1.00 89.06 105 GLY A CA 1
ATOM 824 C C . GLY A 1 105 ? -2.067 -6.916 10.088 1.00 89.06 105 GLY A C 1
ATOM 825 O O . GLY A 1 105 ? -2.778 -5.963 10.416 1.00 89.06 105 GLY A O 1
ATOM 826 N N . THR A 1 106 ? -0.941 -6.736 9.395 1.00 91.62 106 THR A N 1
ATOM 827 C CA . THR A 1 106 ? -0.369 -5.409 9.105 1.00 91.62 106 THR A CA 1
ATOM 828 C C . THR A 1 106 ? -1.231 -4.572 8.156 1.00 91.62 106 THR A C 1
ATOM 830 O O . THR A 1 106 ? -1.259 -3.345 8.266 1.00 91.62 106 THR A O 1
ATOM 833 N N . ARG A 1 107 ? -2.042 -5.217 7.300 1.00 94.38 107 ARG A N 1
ATOM 834 C CA . ARG A 1 107 ? -2.949 -4.540 6.354 1.00 94.38 107 ARG A CA 1
ATOM 835 C C . ARG A 1 107 ? -3.903 -3.552 7.029 1.00 94.38 107 ARG A C 1
ATOM 837 O O . ARG A 1 107 ? -4.282 -2.555 6.417 1.00 94.38 107 ARG A O 1
ATOM 844 N N . TRP A 1 108 ? -4.288 -3.800 8.282 1.00 94.62 108 TRP A N 1
ATOM 845 C CA . TRP A 1 108 ? -5.144 -2.880 9.030 1.00 94.62 108 TRP A CA 1
ATOM 846 C C . TRP A 1 108 ? -4.491 -1.508 9.239 1.00 94.62 108 TRP A C 1
ATOM 848 O O . TRP A 1 108 ? -5.167 -0.482 9.152 1.00 94.62 108 TRP A O 1
ATOM 858 N N . PHE A 1 109 ? -3.176 -1.467 9.467 1.00 93.88 109 PHE A N 1
ATOM 859 C CA . PHE A 1 109 ? -2.447 -0.215 9.656 1.00 93.88 109 PHE A CA 1
ATOM 860 C C . PHE A 1 109 ? -2.355 0.588 8.361 1.00 93.88 109 PHE A C 1
ATOM 862 O O . PHE A 1 109 ? -2.598 1.793 8.389 1.00 93.88 109 PHE A O 1
ATOM 869 N N . ASP A 1 110 ? -2.099 -0.068 7.227 1.00 95.69 110 ASP A N 1
ATOM 870 C CA . ASP A 1 110 ? -2.102 0.598 5.921 1.00 95.69 110 ASP A CA 1
ATOM 871 C C . ASP A 1 110 ? -3.488 1.161 5.582 1.00 95.69 110 ASP A C 1
ATOM 873 O O . ASP A 1 110 ? -3.597 2.319 5.184 1.00 95.69 110 ASP A O 1
ATOM 877 N N . ILE A 1 111 ? -4.562 0.401 5.836 1.00 95.44 111 ILE A N 1
ATOM 878 C CA . ILE A 1 111 ? -5.944 0.872 5.649 1.00 95.44 111 ILE A CA 1
ATOM 879 C C . ILE A 1 111 ? -6.218 2.138 6.464 1.00 95.44 111 ILE A C 1
ATOM 881 O O . ILE A 1 111 ? -6.835 3.077 5.962 1.00 95.44 111 ILE A O 1
ATOM 885 N N . LYS A 1 112 ? -5.773 2.178 7.724 1.00 94.44 112 LYS A N 1
ATOM 886 C CA . LYS A 1 112 ? -5.973 3.348 8.584 1.00 94.44 112 LYS A CA 1
ATOM 887 C C . LYS A 1 112 ? -5.129 4.537 8.143 1.00 94.44 112 LYS A C 1
ATOM 889 O O . LYS A 1 112 ? -5.652 5.642 8.089 1.00 94.44 112 LYS A O 1
ATOM 894 N N . ARG A 1 113 ? -3.851 4.313 7.832 1.00 95.25 113 ARG A N 1
ATOM 895 C CA . ARG A 1 113 ? -2.892 5.367 7.481 1.00 95.25 113 ARG A CA 1
ATOM 896 C C . ARG A 1 113 ? -3.222 6.031 6.145 1.00 95.25 113 ARG A C 1
ATOM 898 O O . ARG A 1 113 ? -3.195 7.251 6.076 1.00 95.25 113 ARG A O 1
ATOM 905 N N . TYR A 1 114 ? -3.599 5.240 5.142 1.00 96.62 114 TYR A N 1
ATOM 906 C CA . TYR A 1 114 ? -4.022 5.716 3.818 1.00 96.62 114 TYR A CA 1
ATOM 907 C C . TYR A 1 114 ? -5.526 5.972 3.704 1.00 96.62 114 TYR A C 1
ATOM 909 O O . TYR A 1 114 ? -6.024 6.306 2.634 1.00 96.62 114 TYR A O 1
ATOM 917 N N . ASN A 1 115 ? -6.255 5.820 4.811 1.00 95.56 115 ASN A N 1
ATOM 918 C CA . ASN A 1 115 ? -7.691 6.049 4.899 1.00 95.56 115 ASN A CA 1
ATOM 919 C C . ASN A 1 115 ? -8.529 5.283 3.852 1.00 95.56 115 ASN A C 1
ATOM 921 O O . ASN A 1 115 ? -9.580 5.744 3.420 1.00 95.56 115 ASN A O 1
ATOM 925 N N . ILE A 1 116 ? -8.092 4.077 3.492 1.00 95.75 116 ILE A N 1
ATOM 926 C CA . ILE A 1 116 ? -8.712 3.244 2.452 1.00 95.75 116 ILE A CA 1
ATOM 927 C C . ILE A 1 116 ? -10.100 2.793 2.903 1.00 95.75 116 ILE A C 1
ATOM 929 O O . ILE A 1 116 ? -10.250 2.285 4.016 1.00 95.75 116 ILE A O 1
ATOM 933 N N . GLU A 1 117 ? -11.119 2.939 2.060 1.00 95.06 117 GLU A N 1
ATOM 934 C CA . GLU A 1 117 ? -12.448 2.369 2.304 1.00 95.06 117 GLU A CA 1
ATOM 935 C C . GLU A 1 117 ? -12.450 0.842 2.129 1.00 95.06 117 GLU A C 1
ATOM 937 O O . GLU A 1 117 ? -11.848 0.296 1.203 1.00 95.06 117 GLU A O 1
ATOM 942 N N . ILE A 1 118 ? -13.129 0.133 3.037 1.00 93.62 118 ILE A N 1
ATOM 943 C CA . ILE A 1 118 ? -13.312 -1.319 2.939 1.00 93.62 118 ILE A CA 1
ATOM 944 C C . ILE A 1 118 ? -14.753 -1.599 2.542 1.00 93.62 118 ILE A C 1
ATOM 946 O O . ILE A 1 118 ? -15.663 -1.347 3.327 1.00 93.62 118 ILE A O 1
ATOM 950 N N . VAL A 1 119 ? -14.950 -2.197 1.373 1.00 94.25 119 VAL A N 1
ATOM 951 C CA . VAL A 1 119 ? -16.253 -2.712 0.942 1.00 94.25 119 VAL A CA 1
ATOM 952 C C . VAL A 1 119 ? -16.271 -4.224 1.145 1.00 94.25 119 VAL A C 1
ATOM 954 O O . VAL A 1 119 ? -15.367 -4.924 0.683 1.00 94.25 119 VAL A O 1
ATOM 957 N N . ARG A 1 120 ? -17.278 -4.737 1.857 1.00 93.44 120 ARG A N 1
ATOM 958 C CA . ARG A 1 120 ? -17.491 -6.174 2.063 1.00 93.44 120 ARG A CA 1
ATOM 959 C C . ARG A 1 120 ? -18.508 -6.690 1.062 1.00 93.44 120 ARG A C 1
ATOM 961 O O . ARG A 1 120 ? -19.563 -6.091 0.864 1.00 93.44 120 ARG A O 1
ATOM 968 N N . ARG A 1 121 ? -18.163 -7.808 0.433 1.00 93.75 121 ARG A N 1
ATOM 969 C CA . ARG A 1 121 ? -18.876 -8.364 -0.713 1.00 93.75 121 ARG A CA 1
ATOM 970 C C . ARG A 1 121 ? -19.156 -9.837 -0.487 1.00 93.75 121 ARG A C 1
ATOM 972 O O . ARG A 1 121 ? -18.296 -10.539 0.045 1.00 93.75 121 ARG A O 1
ATOM 979 N N . VAL A 1 122 ? -20.320 -10.296 -0.923 1.00 94.38 122 VAL A N 1
ATOM 980 C CA . VAL A 1 122 ? -20.541 -11.718 -1.197 1.00 94.38 122 VAL A CA 1
ATOM 981 C C . VAL A 1 122 ? -20.083 -11.973 -2.624 1.00 94.38 122 VAL A C 1
ATOM 983 O O . VAL A 1 122 ? -20.440 -11.223 -3.532 1.00 94.38 122 VAL A O 1
ATOM 986 N N . MET A 1 123 ? -19.254 -12.997 -2.797 1.00 93.62 123 MET A N 1
ATOM 987 C CA . MET A 1 123 ? -18.788 -13.431 -4.109 1.00 93.62 123 MET A CA 1
ATOM 988 C C . MET A 1 123 ? -19.757 -14.479 -4.650 1.00 93.62 123 MET A C 1
ATOM 990 O O . MET A 1 123 ? -20.069 -15.438 -3.941 1.00 93.62 123 MET A O 1
ATOM 994 N N . GLY A 1 124 ? -20.213 -14.289 -5.884 1.00 92.94 124 GLY A N 1
ATOM 995 C CA . GLY A 1 124 ? -20.998 -15.263 -6.624 1.00 92.94 124 GLY A CA 1
ATOM 996 C C . GLY A 1 124 ? -20.160 -16.476 -7.034 1.00 92.94 124 GLY A C 1
ATOM 997 O O . GLY A 1 124 ? -18.929 -16.490 -6.932 1.00 92.94 124 GLY A O 1
ATOM 998 N N . ALA A 1 125 ? -20.835 -17.519 -7.518 1.00 94.38 125 ALA A N 1
ATOM 999 C CA . ALA A 1 125 ? -20.187 -18.752 -7.978 1.00 94.38 125 ALA A CA 1
ATOM 1000 C C . ALA A 1 125 ? -19.294 -18.552 -9.220 1.00 94.38 125 ALA A C 1
ATOM 1002 O O . ALA A 1 125 ? -18.411 -19.365 -9.485 1.00 94.38 125 ALA A O 1
ATOM 1003 N N . ASP A 1 126 ? -19.513 -17.471 -9.963 1.00 92.94 126 ASP A N 1
ATOM 1004 C CA . ASP A 1 126 ? -18.701 -17.026 -11.097 1.00 92.94 126 ASP A CA 1
ATOM 1005 C C . ASP A 1 126 ? -17.392 -16.332 -10.674 1.00 92.94 126 ASP A C 1
ATOM 1007 O O . ASP A 1 126 ? -16.556 -16.018 -11.520 1.00 92.94 126 ASP A O 1
ATOM 1011 N N . GLY A 1 127 ? -17.192 -16.117 -9.370 1.00 87.81 127 GLY A N 1
ATOM 1012 C CA . GLY A 1 127 ? -16.023 -15.439 -8.823 1.00 87.81 127 GLY A CA 1
ATOM 1013 C C . GLY A 1 127 ? -16.108 -13.914 -8.882 1.00 87.81 127 GLY A C 1
ATOM 1014 O O . GLY A 1 127 ? -15.119 -13.254 -8.557 1.00 87.81 127 GLY A O 1
ATOM 1015 N N . PHE A 1 128 ? -17.263 -13.345 -9.240 1.00 89.44 128 PHE A N 1
ATOM 1016 C CA . PHE A 1 128 ? -17.498 -11.903 -9.237 1.00 89.44 128 PHE A CA 1
ATOM 1017 C C . PHE A 1 128 ? -18.346 -11.476 -8.032 1.00 89.44 128 PHE A C 1
ATOM 1019 O O . PHE A 1 128 ? -19.083 -12.281 -7.463 1.00 89.44 128 PHE A O 1
ATOM 1026 N N . PRO A 1 129 ? -18.227 -10.221 -7.565 1.00 92.62 129 PRO A N 1
ATOM 1027 C CA . PRO A 1 129 ? -19.100 -9.713 -6.514 1.00 92.62 129 PRO A CA 1
ATOM 1028 C C . PRO A 1 129 ? -20.573 -9.789 -6.923 1.00 92.62 129 PRO A C 1
ATOM 1030 O O . PRO A 1 129 ? -20.944 -9.277 -7.974 1.00 92.62 129 PRO A O 1
ATOM 1033 N N . GLU A 1 130 ? -21.418 -10.349 -6.060 1.00 93.56 130 GLU A N 1
ATOM 1034 C CA . GLU A 1 130 ? -22.869 -10.442 -6.273 1.00 93.56 130 GLU A CA 1
ATOM 1035 C C . GLU A 1 130 ? -23.624 -9.366 -5.483 1.00 93.56 130 GLU A C 1
ATOM 1037 O O . GLU A 1 130 ? -24.504 -8.690 -6.011 1.00 93.56 130 GLU A O 1
ATOM 1042 N N . THR A 1 131 ? -23.241 -9.147 -4.219 1.00 94.25 131 THR A N 1
ATOM 1043 C CA . THR A 1 131 ? -23.855 -8.126 -3.355 1.00 94.25 131 THR A CA 1
ATOM 1044 C C . THR A 1 131 ? -22.836 -7.457 -2.435 1.00 94.25 131 THR A C 1
ATOM 1046 O O . THR A 1 131 ? -21.877 -8.085 -1.978 1.00 94.25 131 THR A O 1
ATOM 1049 N N . VAL A 1 132 ? -23.053 -6.173 -2.127 1.00 92.94 132 VAL A N 1
ATOM 1050 C CA . VAL A 1 132 ? -22.365 -5.469 -1.031 1.00 92.94 132 VAL A CA 1
ATOM 1051 C C . VAL A 1 132 ? -23.161 -5.665 0.250 1.00 92.94 132 VAL A C 1
ATOM 1053 O O . VAL A 1 132 ? -24.347 -5.350 0.294 1.00 92.94 132 VAL A O 1
ATOM 1056 N N . THR A 1 133 ? -22.508 -6.152 1.301 1.00 93.69 133 THR A N 1
ATOM 1057 C CA . THR A 1 133 ? -23.161 -6.422 2.593 1.00 93.69 133 THR A CA 1
ATOM 1058 C C . THR A 1 133 ? -22.899 -5.350 3.635 1.00 93.69 133 THR A C 1
ATOM 1060 O O . THR A 1 133 ? -23.756 -5.076 4.468 1.00 93.69 133 THR A O 1
ATOM 1063 N N . ASP A 1 134 ? -21.712 -4.749 3.613 1.00 92.31 134 ASP A N 1
ATOM 1064 C CA . ASP A 1 134 ? -21.292 -3.746 4.586 1.00 92.31 134 ASP A CA 1
ATOM 1065 C C . ASP A 1 134 ? -20.137 -2.921 4.007 1.00 92.31 134 ASP A C 1
ATOM 1067 O O . ASP A 1 134 ? -19.414 -3.357 3.106 1.00 92.31 134 ASP A O 1
ATOM 1071 N N . SER A 1 135 ? -19.941 -1.726 4.547 1.00 92.62 135 SER A N 1
ATOM 1072 C CA . SER A 1 135 ? -18.828 -0.851 4.198 1.00 92.62 135 SER A CA 1
ATOM 1073 C C . SER A 1 135 ? -18.245 -0.212 5.451 1.00 92.62 135 SER A C 1
ATOM 1075 O O . SER A 1 135 ? -18.950 0.142 6.398 1.00 92.62 135 SER A O 1
ATOM 1077 N N . LEU A 1 136 ? -16.926 -0.056 5.456 1.00 93.31 136 LEU A N 1
ATOM 1078 C CA . LEU A 1 136 ? -16.193 0.712 6.448 1.00 93.31 136 LEU A CA 1
ATOM 1079 C C . LEU A 1 136 ? -15.585 1.928 5.753 1.00 93.31 136 LEU A C 1
ATOM 1081 O O . LEU A 1 136 ? -14.435 1.891 5.298 1.00 93.31 136 LEU A O 1
ATOM 1085 N N . LYS A 1 137 ? -16.381 2.997 5.685 1.00 92.88 137 LYS A N 1
ATOM 1086 C CA . LYS A 1 137 ? -16.042 4.262 5.023 1.00 92.88 137 LYS A CA 1
ATOM 1087 C C . LYS A 1 137 ? -14.746 4.867 5.548 1.00 92.88 137 LYS A C 1
ATOM 1089 O O . LYS A 1 137 ? -14.332 4.593 6.683 1.00 92.88 137 LYS A O 1
ATOM 1094 N N . ALA A 1 138 ? -14.110 5.691 4.722 1.00 91.38 138 ALA A N 1
ATOM 1095 C CA . ALA A 1 138 ? -12.994 6.538 5.130 1.00 91.38 138 ALA A CA 1
ATOM 1096 C C . ALA A 1 138 ? -13.351 7.318 6.413 1.00 91.38 138 ALA A C 1
ATOM 1098 O O . ALA A 1 138 ? -14.456 7.839 6.550 1.00 91.38 138 ALA A O 1
ATOM 1099 N N . GLY A 1 139 ? -12.447 7.337 7.393 1.00 88.88 139 GLY A N 1
ATOM 1100 C CA . GLY A 1 139 ? -12.657 8.008 8.681 1.00 88.88 139 GLY A CA 1
ATOM 1101 C C . GLY A 1 139 ? -13.669 7.357 9.638 1.00 88.88 139 GLY A C 1
ATOM 1102 O O . GLY A 1 139 ? -13.907 7.912 10.708 1.00 88.88 139 GLY A O 1
ATOM 1103 N N . ASP A 1 140 ? -14.251 6.194 9.315 1.00 93.25 140 ASP A N 1
ATOM 1104 C CA . ASP A 1 140 ? -15.273 5.564 10.166 1.00 93.25 140 ASP A CA 1
ATOM 1105 C C . ASP A 1 140 ? -14.741 5.269 11.595 1.00 93.25 140 ASP A C 1
ATOM 1107 O O . ASP A 1 140 ? -13.738 4.552 11.742 1.00 93.25 140 ASP A O 1
ATOM 1111 N N . PRO A 1 141 ? -15.410 5.748 12.668 1.00 92.75 141 PRO A N 1
ATOM 1112 C CA . PRO A 1 141 ? -14.975 5.541 14.052 1.00 92.75 141 PRO A CA 1
ATOM 1113 C C . PRO A 1 141 ? -14.845 4.070 14.473 1.00 92.75 141 PRO A C 1
ATOM 1115 O O . PRO A 1 141 ? -14.079 3.750 15.388 1.00 92.75 141 PRO A O 1
ATOM 1118 N N . ARG A 1 142 ? -15.534 3.137 13.796 1.00 91.62 142 ARG A N 1
ATOM 1119 C CA . ARG A 1 142 ? -15.419 1.684 14.027 1.00 91.62 142 ARG A CA 1
ATOM 1120 C C . ARG A 1 142 ? -14.011 1.147 13.725 1.00 91.62 142 ARG A C 1
ATOM 1122 O O . ARG A 1 142 ? -13.669 0.068 14.201 1.00 91.62 142 ARG A O 1
ATOM 1129 N N . ARG A 1 143 ? -13.157 1.906 13.021 1.00 91.56 143 ARG A N 1
ATOM 1130 C CA . ARG A 1 143 ? -11.734 1.584 12.771 1.00 91.56 143 ARG A CA 1
ATOM 1131 C C . ARG A 1 143 ? -10.860 1.604 14.037 1.00 91.56 143 ARG A C 1
ATOM 1133 O O . ARG A 1 143 ? -9.720 1.129 14.021 1.00 91.56 143 ARG A O 1
ATOM 1140 N N . ALA A 1 144 ? -11.338 2.186 15.136 1.00 91.88 144 ALA A N 1
ATOM 1141 C CA . ALA A 1 144 ? -10.677 2.115 16.436 1.00 91.88 144 ALA A CA 1
ATOM 1142 C C . ALA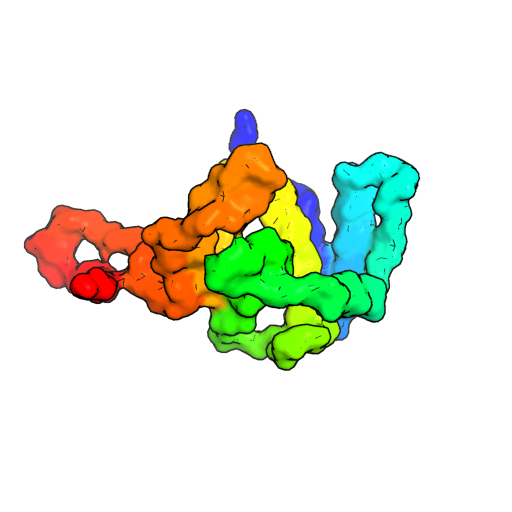 A 1 144 ? -11.319 1.027 17.307 1.00 91.88 144 ALA A C 1
ATOM 1144 O O . ALA A 1 144 ? -12.543 0.986 17.471 1.00 91.88 144 ALA A O 1
ATOM 1145 N N . VAL A 1 145 ? -10.494 0.168 17.913 1.00 92.38 145 VAL A N 1
ATOM 1146 C CA . VAL A 1 145 ? -10.954 -0.756 18.962 1.00 92.38 145 VAL A CA 1
ATOM 1147 C C . VAL A 1 145 ? -11.505 0.072 20.126 1.00 92.38 145 VAL A C 1
ATOM 1149 O O . VAL A 1 145 ? -10.974 1.140 20.429 1.00 92.38 145 VAL A O 1
ATOM 1152 N N . GLN A 1 146 ? -12.608 -0.369 20.736 1.00 94.62 146 GLN A N 1
ATOM 1153 C CA . GLN A 1 146 ? -13.191 0.368 21.859 1.00 94.62 146 GLN A CA 1
ATOM 1154 C C . GLN A 1 146 ? -12.308 0.204 23.096 1.00 94.62 146 GLN A C 1
ATOM 1156 O O . GLN A 1 146 ? -11.734 -0.860 23.327 1.00 94.62 146 GLN A O 1
ATOM 1161 N N . ILE A 1 147 ? -12.253 1.247 23.915 1.00 95.50 147 ILE A N 1
ATOM 1162 C CA . ILE A 1 147 ? -11.677 1.175 25.252 1.00 95.50 147 ILE A CA 1
ATOM 1163 C C . ILE A 1 147 ? -12.412 0.076 26.049 1.00 95.50 147 ILE A C 1
ATOM 1165 O O . ILE A 1 147 ? -13.638 -0.028 25.956 1.00 95.50 147 ILE A O 1
ATOM 1169 N N . PRO A 1 148 ? -11.710 -0.758 26.841 1.00 96.31 148 PRO A N 1
ATOM 1170 C CA . PRO A 1 148 ? -12.355 -1.807 27.622 1.00 96.31 148 PRO A CA 1
ATOM 1171 C C . PRO A 1 148 ? -13.488 -1.275 28.511 1.00 96.31 148 PRO A C 1
ATOM 1173 O O . PRO A 1 148 ? -13.333 -0.271 29.207 1.00 96.31 148 PRO A O 1
ATOM 1176 N N . ALA A 1 149 ? -14.614 -1.995 28.560 1.00 95.69 149 ALA A N 1
ATOM 1177 C CA . ALA A 1 149 ? -15.826 -1.547 29.254 1.00 95.69 149 ALA A CA 1
ATOM 1178 C C . ALA A 1 149 ? -15.605 -1.217 30.742 1.00 95.69 149 ALA A C 1
ATOM 1180 O O . ALA A 1 149 ? -16.235 -0.304 31.269 1.00 95.69 149 ALA A O 1
ATOM 1181 N N . LYS A 1 150 ? -14.692 -1.925 31.424 1.00 97.50 150 LYS A N 1
ATOM 1182 C CA . LYS A 1 150 ? -14.334 -1.644 32.826 1.00 97.50 150 LYS A CA 1
ATOM 1183 C C . LYS A 1 150 ? -13.719 -0.251 32.998 1.00 97.50 150 LYS A C 1
ATOM 1185 O O . LYS A 1 150 ? -14.004 0.412 33.987 1.00 97.50 150 LYS A O 1
ATOM 1190 N N . VAL A 1 151 ? -12.904 0.186 32.041 1.00 96.69 151 VAL A N 1
ATOM 1191 C CA . VAL A 1 151 ? -12.231 1.492 32.071 1.00 96.69 151 VAL A CA 1
ATOM 1192 C C . VAL A 1 151 ? -13.229 2.611 31.768 1.00 96.69 151 VAL A C 1
ATOM 1194 O O . VAL A 1 151 ? -13.218 3.636 32.440 1.00 96.69 151 VAL A O 1
ATOM 1197 N N . ILE A 1 152 ? -14.163 2.374 30.842 1.00 96.38 152 ILE A N 1
ATOM 1198 C CA . ILE A 1 152 ? -15.260 3.315 30.567 1.00 96.38 152 ILE A CA 1
ATOM 1199 C C . ILE A 1 152 ? -16.154 3.481 31.804 1.00 96.38 152 ILE A C 1
ATOM 1201 O O . ILE A 1 152 ? -16.442 4.599 32.219 1.00 96.38 152 ILE A O 1
ATOM 1205 N N . LYS A 1 153 ? -16.532 2.373 32.460 1.00 96.12 153 LYS A N 1
ATOM 1206 C CA . LYS A 1 153 ? -17.303 2.403 33.718 1.00 96.12 153 LYS A CA 1
ATOM 1207 C C . LYS A 1 153 ? -16.571 3.115 34.861 1.00 96.12 153 LYS A C 1
ATOM 1209 O O . LYS A 1 153 ? -17.228 3.626 35.757 1.00 96.12 153 LYS A O 1
ATOM 1214 N N . ALA A 1 154 ? -15.238 3.148 34.829 1.00 96.56 154 ALA A N 1
ATOM 1215 C CA . ALA A 1 154 ? -14.416 3.879 35.791 1.00 96.56 154 ALA A CA 1
ATOM 1216 C C . ALA A 1 154 ? -14.307 5.389 35.489 1.00 96.56 154 ALA A C 1
ATOM 1218 O O . ALA A 1 154 ? -13.648 6.102 36.239 1.00 96.56 154 ALA A O 1
ATOM 1219 N N . GLY A 1 155 ? -14.946 5.879 34.418 1.00 95.56 155 GLY A N 1
ATOM 1220 C CA . GLY A 1 155 ? -15.069 7.306 34.107 1.00 95.56 155 GLY A CA 1
ATOM 1221 C C . GLY A 1 155 ? -14.313 7.777 32.863 1.00 95.56 155 GLY A C 1
ATOM 1222 O O . GLY A 1 155 ? -14.399 8.957 32.533 1.00 95.56 155 GLY A O 1
ATOM 1223 N N . LEU A 1 156 ? -13.590 6.902 32.147 1.00 96.31 156 LEU A N 1
ATOM 1224 C CA . LEU A 1 156 ? -12.918 7.301 30.906 1.00 96.31 156 LEU A CA 1
ATOM 1225 C C . LEU A 1 156 ? -13.917 7.398 29.745 1.00 96.31 156 LEU A C 1
ATOM 1227 O O . LEU A 1 156 ? -14.691 6.471 29.499 1.00 96.31 156 LEU A O 1
ATOM 1231 N N . GLN A 1 157 ? -13.863 8.491 28.984 1.00 95.44 157 GLN A N 1
ATOM 1232 C CA . GLN A 1 157 ? -14.683 8.648 27.786 1.00 95.44 157 GLN A CA 1
ATOM 1233 C C . GLN A 1 157 ? -14.310 7.593 26.734 1.00 95.44 157 GLN A C 1
ATOM 1235 O O . GLN A 1 157 ? -13.144 7.450 26.373 1.00 95.44 157 GLN A O 1
ATOM 1240 N N . GLY A 1 158 ? -15.307 6.853 26.240 1.00 94.50 158 GLY A N 1
ATOM 1241 C CA . GLY A 1 158 ? -15.116 5.874 25.170 1.00 94.50 158 GLY A CA 1
ATOM 1242 C C . GLY A 1 158 ? -14.777 6.525 23.826 1.00 94.50 158 GLY A C 1
ATOM 1243 O O . GLY A 1 158 ? -15.134 7.674 23.567 1.00 94.50 158 GLY A O 1
ATOM 1244 N N . ASN A 1 159 ? -14.142 5.758 22.939 1.00 95.12 159 ASN A N 1
ATOM 1245 C CA . ASN A 1 159 ? -13.919 6.176 21.557 1.00 95.12 159 ASN A CA 1
ATOM 1246 C C . ASN A 1 159 ? -15.266 6.433 20.860 1.00 95.12 159 ASN A C 1
ATOM 1248 O O . ASN A 1 159 ? -16.211 5.666 21.101 1.00 95.12 159 ASN A O 1
ATOM 1252 N N . PRO A 1 160 ? -15.354 7.441 19.968 1.00 94.19 160 PRO A N 1
ATOM 1253 C CA . PRO A 1 160 ? -16.566 7.720 19.207 1.00 94.19 160 PRO A CA 1
ATOM 1254 C C . PRO A 1 160 ? -17.086 6.487 18.454 1.00 94.19 160 PRO A C 1
ATOM 1256 O O . PRO A 1 160 ? -16.318 5.629 18.002 1.00 94.19 160 PRO A O 1
ATOM 1259 N N . ARG A 1 161 ? -18.409 6.398 18.314 1.00 90.06 161 ARG A N 1
ATOM 1260 C CA . ARG A 1 161 ? -19.113 5.367 17.544 1.00 90.06 161 ARG A CA 1
ATOM 1261 C C . ARG A 1 161 ? -20.195 6.029 16.701 1.00 90.06 161 ARG A C 1
ATOM 1263 O O . ARG A 1 161 ? -20.756 7.039 17.113 1.00 90.06 161 ARG A O 1
ATOM 1270 N N . ASN A 1 162 ? -20.463 5.448 15.537 1.00 80.62 162 ASN A N 1
ATOM 1271 C CA . ASN A 1 162 ? -21.673 5.764 14.789 1.00 80.62 162 ASN A CA 1
ATOM 1272 C C . ASN A 1 162 ? -22.827 5.068 15.524 1.00 80.62 162 ASN A C 1
ATOM 1274 O O . ASN A 1 162 ? -22.700 3.876 15.818 1.00 80.62 162 ASN A O 1
ATOM 1278 N N . ASN A 1 163 ? -23.865 5.825 15.881 1.00 57.09 163 ASN A N 1
ATOM 1279 C CA . ASN A 1 163 ? -25.099 5.276 16.449 1.00 57.09 163 ASN A CA 1
ATOM 1280 C C . ASN A 1 163 ? -25.925 4.579 15.370 1.00 57.09 163 ASN A C 1
ATOM 1282 O O . ASN A 1 163 ? -25.912 5.081 14.223 1.00 57.09 163 ASN A O 1
#

Sequence (163 aa):
VFVNFSTDDCLLTRAEAKIMMDDYNGAAADLTLWQNNMVKASFRKDLTPESIQTFFNSVEYADGMNSTIKKHIAPAFEVGEEGGVKESMLQCVLDFKRIQNLHEGTRWFDIKRYNIEIVRRVMGADGFPETVTDSLKAGDPRRAVQIPAKVIKAGLQGNPRNN

pLDDT: mean 94.26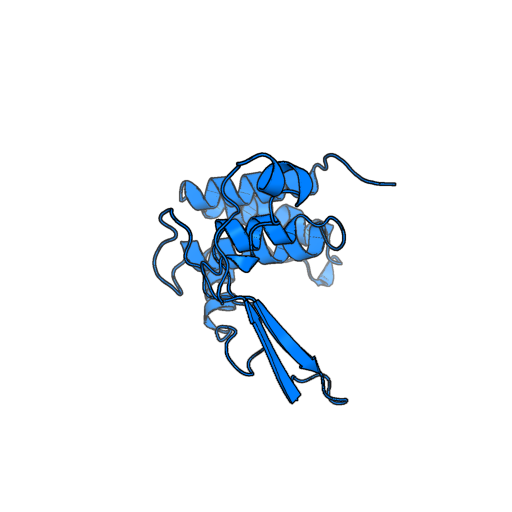, std 5.89, range [57.09, 98.75]

Foldseek 3Di:
DQDPDDPLVVLLVVLLVCLVVVVQASSQQSLLVSVCVVDDVVPRDRGHLVNLLVVLVVWDEDDFQRPTLHWQFDAPDDQDDVSDSSSSSVSSSLVSCCVVCPPVPCNLVVCLRRQTKDWDFDADPVRGGDDTDDIDHRPAQVSDDWDDPVVVVVPDDIGDHDD

Secondary structure (DSSP, 8-state):
---S--HHHHHHHHHHHHHHTT-HHHHHHHHHHHHHHHS-GGG-----HHHHHHHHHTSPPP-TT---S------SS---STTSHHHHHHHHHHHHHHHHTTTSSTHHHHHHHTT--EEEEEEPTTSSEEEEEEEE-TT-GGGSPPPPHHHHHTTPPPPP---